Protein AF-A0A2A8VB55-F1 (afdb_monomer_lite)

Structure (mmCIF, N/CA/C/O backbone):
data_AF-A0A2A8VB55-F1
#
_entry.id   AF-A0A2A8VB55-F1
#
loop_
_atom_site.group_PDB
_atom_site.id
_atom_site.type_symbol
_atom_site.label_atom_id
_atom_site.label_alt_id
_atom_site.label_comp_id
_atom_site.label_asym_id
_atom_site.label_entity_id
_atom_site.label_seq_id
_atom_site.pdbx_PDB_ins_code
_atom_site.Cartn_x
_atom_site.Cartn_y
_atom_site.Cartn_z
_atom_site.occupancy
_atom_site.B_iso_or_equiv
_atom_site.auth_seq_id
_atom_site.auth_comp_id
_atom_site.auth_asym_id
_atom_site.auth_atom_id
_atom_site.pdbx_PDB_model_num
ATOM 1 N N . MET A 1 1 ? 7.913 -3.024 -19.881 1.00 64.00 1 MET A N 1
ATOM 2 C CA . MET A 1 1 ? 6.747 -3.883 -19.564 1.00 64.00 1 MET A CA 1
ATOM 3 C C . MET A 1 1 ? 6.044 -3.257 -18.377 1.00 64.00 1 MET A C 1
ATOM 5 O O . MET A 1 1 ? 6.726 -2.657 -17.552 1.00 64.00 1 MET A O 1
ATOM 9 N N . LYS A 1 2 ? 4.709 -3.296 -18.357 1.00 71.56 2 LYS A N 1
ATOM 10 C CA . LYS A 1 2 ? 3.925 -2.864 -17.200 1.00 71.56 2 LYS A CA 1
ATOM 11 C C . LYS A 1 2 ? 3.561 -4.110 -16.418 1.00 71.56 2 LYS A C 1
ATOM 13 O O . LYS A 1 2 ? 2.860 -4.957 -16.967 1.00 71.56 2 LYS A O 1
ATOM 18 N N . ASP A 1 3 ? 4.044 -4.189 -15.191 1.00 83.69 3 ASP A N 1
ATOM 19 C CA . ASP A 1 3 ? 3.738 -5.279 -14.281 1.00 83.69 3 ASP A CA 1
ATOM 20 C C . ASP A 1 3 ? 2.789 -4.769 -13.200 1.00 83.69 3 ASP A C 1
ATOM 22 O O . ASP A 1 3 ? 2.863 -3.615 -12.769 1.00 83.69 3 ASP A O 1
ATOM 26 N N . GLN A 1 4 ? 1.849 -5.623 -12.809 1.00 87.62 4 GLN A N 1
ATOM 27 C CA . GLN A 1 4 ? 0.924 -5.348 -11.721 1.00 87.62 4 GLN A CA 1
ATOM 28 C C . GLN A 1 4 ? 1.177 -6.338 -10.595 1.00 87.62 4 GLN A C 1
ATOM 30 O O . GLN A 1 4 ? 1.270 -7.543 -10.829 1.00 87.62 4 GLN A O 1
ATOM 35 N N . GLU A 1 5 ? 1.252 -5.824 -9.373 1.00 87.75 5 GLU A N 1
ATOM 36 C CA . GLU A 1 5 ? 1.338 -6.637 -8.167 1.00 87.75 5 GLU A CA 1
ATOM 37 C C . GLU A 1 5 ? 0.113 -6.413 -7.285 1.00 87.75 5 GLU A C 1
ATOM 39 O O . GLU A 1 5 ? -0.370 -5.291 -7.128 1.00 87.75 5 GL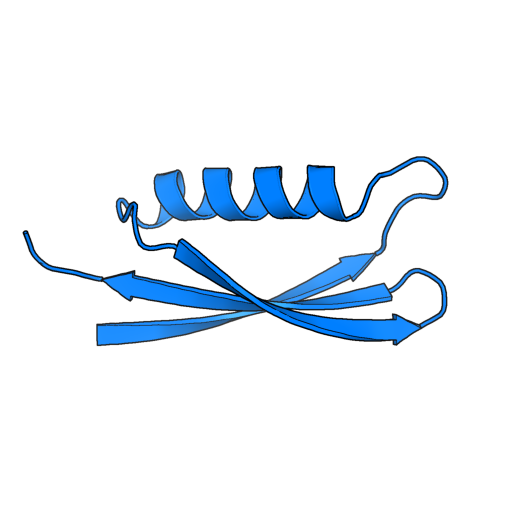U A O 1
ATOM 44 N N . PHE A 1 6 ? -0.360 -7.503 -6.687 1.00 90.81 6 PHE A N 1
ATOM 45 C CA . PHE A 1 6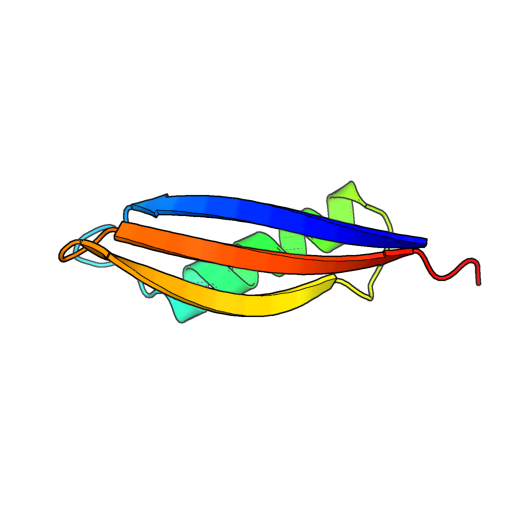 ? -1.464 -7.513 -5.740 1.00 90.81 6 PHE A CA 1
ATOM 46 C C . PHE A 1 6 ? -0.900 -7.846 -4.364 1.00 90.81 6 PHE A C 1
ATOM 48 O O . PHE A 1 6 ? -0.215 -8.858 -4.199 1.00 90.81 6 PHE A O 1
ATOM 55 N N . MET A 1 7 ? -1.170 -6.991 -3.385 1.00 88.12 7 MET A N 1
ATOM 56 C CA . MET A 1 7 ? -0.700 -7.161 -2.017 1.00 88.12 7 MET A CA 1
ATOM 57 C C . MET A 1 7 ? -1.854 -7.054 -1.040 1.00 88.12 7 MET A C 1
ATOM 59 O O . MET A 1 7 ? -2.432 -5.983 -0.872 1.00 88.12 7 MET A O 1
ATOM 63 N N . ASP A 1 8 ? -2.120 -8.146 -0.339 1.00 90.81 8 ASP A N 1
ATOM 64 C CA . ASP A 1 8 ? -3.030 -8.138 0.794 1.00 90.81 8 ASP A CA 1
ATOM 65 C C . ASP A 1 8 ? -2.287 -7.677 2.045 1.00 90.81 8 ASP A C 1
ATOM 67 O O . ASP A 1 8 ? -1.221 -8.192 2.393 1.00 90.81 8 ASP A O 1
ATOM 71 N N . ILE A 1 9 ? -2.854 -6.685 2.719 1.00 89.06 9 ILE A N 1
ATOM 72 C CA . ILE A 1 9 ? -2.329 -6.123 3.954 1.00 89.06 9 ILE A CA 1
ATOM 73 C C . ILE A 1 9 ? -3.406 -6.137 5.032 1.00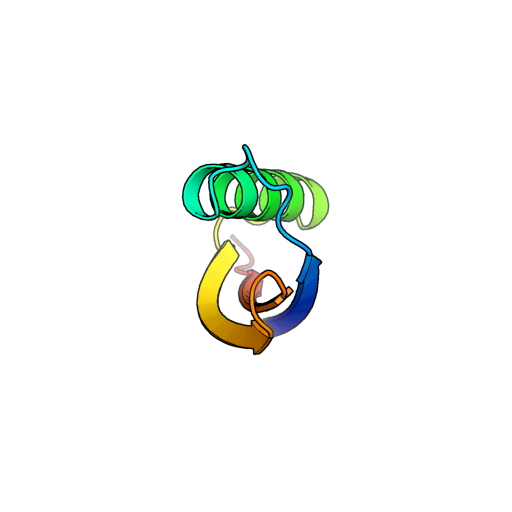 89.06 9 ILE A C 1
ATOM 75 O O . ILE A 1 9 ? -4.590 -5.916 4.773 1.00 89.06 9 ILE A O 1
ATOM 79 N N . GLU A 1 10 ? -2.971 -6.363 6.263 1.00 89.81 10 GLU A N 1
ATOM 80 C CA . GLU A 1 10 ? -3.781 -6.164 7.457 1.00 89.81 10 GLU A CA 1
ATOM 81 C C . GLU A 1 10 ? -3.204 -4.965 8.208 1.00 89.81 10 GLU A C 1
ATOM 83 O O . GLU A 1 10 ? -2.014 -4.937 8.521 1.00 89.81 10 GLU A O 1
ATOM 88 N N . LEU A 1 11 ? -4.027 -3.945 8.426 1.00 88.00 11 LEU A N 1
ATOM 89 C CA . LEU A 1 11 ? -3.626 -2.703 9.065 1.00 88.00 11 LEU A CA 1
ATOM 90 C C . LEU A 1 11 ? -3.709 -2.857 10.587 1.00 88.00 11 LEU A C 1
ATOM 92 O O . LEU A 1 11 ? -4.763 -3.198 11.131 1.00 88.00 11 LEU A O 1
ATOM 96 N N . GLY A 1 12 ? -2.608 -2.581 11.288 1.00 84.50 12 GLY A N 1
ATOM 97 C CA . GLY A 1 12 ? -2.625 -2.509 12.746 1.00 84.50 12 GLY A CA 1
ATOM 98 C C . GLY A 1 12 ? -3.527 -1.375 13.252 1.00 84.50 12 GLY A C 1
ATOM 99 O O . GLY A 1 12 ? -3.682 -0.351 12.592 1.00 84.50 12 GLY A O 1
ATOM 100 N N . LYS A 1 13 ? -4.086 -1.523 14.463 1.00 77.25 13 LYS A N 1
ATOM 101 C CA . LYS A 1 13 ? -5.024 -0.547 15.067 1.00 77.25 13 LYS A CA 1
ATOM 102 C C . LYS A 1 13 ? -4.484 0.888 15.176 1.00 77.25 13 LYS A C 1
ATOM 104 O O . LYS A 1 13 ? -5.28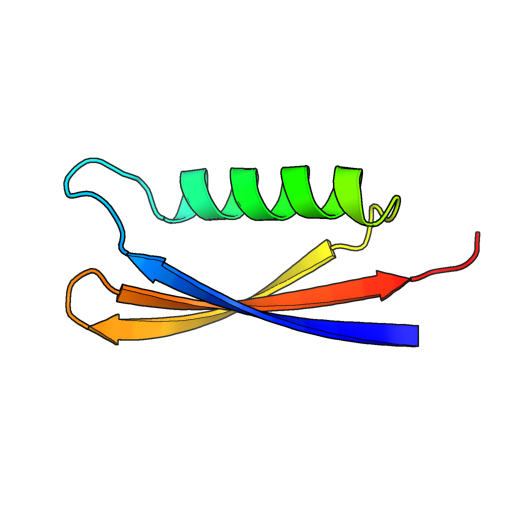0 1.819 15.201 1.00 77.25 13 LYS A O 1
ATOM 109 N N . ASP A 1 14 ? -3.162 1.051 15.206 1.00 81.00 14 ASP A N 1
ATOM 110 C CA . ASP A 1 14 ? -2.478 2.345 15.316 1.00 81.00 14 ASP A CA 1
ATOM 111 C C . ASP A 1 14 ? -1.657 2.696 14.058 1.00 81.00 14 ASP A C 1
ATOM 113 O O . ASP A 1 14 ? -0.873 3.648 14.056 1.00 81.00 14 ASP A O 1
ATOM 117 N N . GLU A 1 15 ? -1.801 1.927 12.974 1.00 81.62 15 GLU A N 1
ATOM 118 C CA . GLU A 1 15 ? -1.052 2.147 11.740 1.00 81.62 15 GLU A CA 1
ATOM 119 C C . GLU A 1 15 ? -1.844 2.987 10.739 1.00 81.62 15 GLU A C 1
ATOM 121 O O . GLU A 1 15 ? -3.021 2.767 10.468 1.00 81.62 15 GLU A O 1
ATOM 126 N N . SER A 1 16 ? -1.172 3.963 10.129 1.00 86.88 16 SER A N 1
ATOM 127 C CA . SER A 1 16 ? -1.755 4.724 9.029 1.00 86.88 16 SER A CA 1
ATOM 128 C C . SER A 1 16 ? -1.555 3.978 7.716 1.00 86.88 16 SER A C 1
ATOM 130 O O . SER A 1 16 ? -0.418 3.767 7.288 1.00 86.88 16 SER A O 1
ATOM 132 N N . LEU A 1 17 ? -2.654 3.685 7.017 1.00 85.12 17 LEU A N 1
ATOM 133 C CA . LEU A 1 17 ? -2.627 3.105 5.671 1.00 85.12 17 LEU A CA 1
ATOM 134 C C . LEU A 1 17 ? -1.732 3.913 4.717 1.00 85.12 17 LEU A C 1
ATOM 136 O O . LEU A 1 17 ? -0.956 3.344 3.954 1.00 85.12 17 LEU A O 1
ATOM 140 N N . ALA A 1 18 ? -1.765 5.245 4.811 1.00 85.88 18 ALA A N 1
ATOM 141 C CA . ALA A 1 18 ? -0.929 6.119 3.992 1.00 85.88 18 ALA A CA 1
ATOM 142 C C . ALA A 1 18 ? 0.572 5.962 4.297 1.00 85.88 18 ALA A C 1
ATOM 144 O O . ALA A 1 18 ? 1.398 6.005 3.381 1.00 85.88 18 ALA A O 1
ATOM 145 N N . ALA A 1 19 ? 0.940 5.777 5.569 1.00 88.75 19 ALA A N 1
ATOM 146 C CA . ALA A 1 19 ? 2.326 5.528 5.959 1.00 88.75 19 ALA A CA 1
ATOM 147 C C . ALA A 1 19 ? 2.801 4.156 5.460 1.00 88.75 19 ALA A C 1
ATOM 149 O O . ALA A 1 19 ? 3.898 4.048 4.905 1.00 88.75 19 ALA A O 1
ATOM 150 N N . LEU A 1 20 ? 1.949 3.135 5.585 1.00 89.00 20 LEU A N 1
ATOM 151 C CA . LEU A 1 20 ? 2.236 1.780 5.126 1.00 89.00 20 LEU A CA 1
ATOM 152 C C . LEU A 1 20 ? 2.389 1.725 3.598 1.00 89.00 20 LEU A C 1
ATOM 154 O O . LEU A 1 20 ? 3.385 1.212 3.096 1.00 89.00 20 LEU A O 1
ATOM 158 N N . MET A 1 21 ? 1.479 2.358 2.854 1.00 87.62 21 MET A N 1
ATOM 159 C CA . MET A 1 21 ? 1.567 2.485 1.397 1.00 87.62 21 MET A CA 1
ATOM 160 C C . MET A 1 21 ? 2.858 3.166 0.943 1.00 87.62 21 MET A C 1
ATOM 162 O O . MET A 1 21 ? 3.499 2.702 0.003 1.00 87.62 21 MET A O 1
ATOM 166 N N . ARG A 1 22 ? 3.272 4.254 1.609 1.00 88.75 22 ARG A N 1
ATOM 167 C CA . ARG A 1 22 ? 4.548 4.915 1.294 1.00 88.75 22 ARG A CA 1
ATOM 168 C C . ARG A 1 22 ? 5.725 3.970 1.489 1.00 88.75 22 ARG A C 1
ATOM 170 O O . ARG A 1 22 ? 6.601 3.928 0.633 1.00 88.75 22 ARG A O 1
ATOM 177 N N . LYS A 1 23 ? 5.733 3.207 2.584 1.00 90.44 23 LYS A N 1
ATOM 178 C CA . LYS A 1 23 ? 6.779 2.218 2.857 1.00 90.44 23 LYS A CA 1
ATOM 179 C C . LYS A 1 23 ? 6.819 1.136 1.775 1.00 90.44 23 LYS A C 1
ATOM 181 O O . LYS A 1 23 ? 7.897 0.865 1.2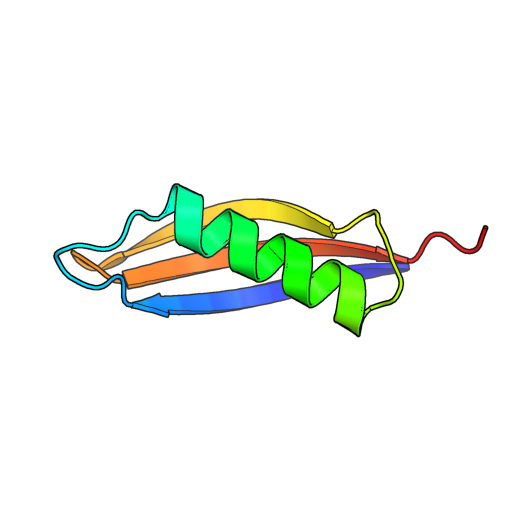59 1.00 90.44 23 LYS A O 1
ATOM 186 N N . ILE A 1 24 ? 5.662 0.594 1.391 1.00 89.56 24 ILE A N 1
ATOM 187 C CA . ILE A 1 24 ? 5.538 -0.424 0.336 1.00 89.56 24 ILE A CA 1
ATOM 188 C C . ILE A 1 24 ? 6.070 0.106 -0.996 1.00 89.56 24 ILE A C 1
ATOM 190 O O . ILE A 1 24 ? 6.907 -0.538 -1.619 1.00 89.56 24 ILE A O 1
ATOM 194 N N . VAL A 1 25 ? 5.638 1.298 -1.415 1.00 89.06 25 VAL A N 1
ATOM 195 C CA . VAL A 1 25 ? 6.096 1.900 -2.674 1.00 89.06 25 VAL A CA 1
ATOM 196 C C . VAL A 1 25 ? 7.603 2.144 -2.648 1.00 89.06 25 VAL A C 1
ATOM 198 O O . VAL A 1 25 ? 8.281 1.797 -3.608 1.00 89.06 25 VAL A O 1
ATOM 201 N N . THR A 1 26 ? 8.149 2.706 -1.566 1.00 90.19 26 THR A N 1
ATOM 202 C CA . THR A 1 26 ? 9.598 2.937 -1.444 1.00 90.19 26 THR A CA 1
ATOM 203 C C . THR A 1 26 ? 10.379 1.630 -1.521 1.00 90.19 26 THR A C 1
ATOM 205 O O . THR A 1 26 ? 11.308 1.530 -2.316 1.00 90.19 26 THR A O 1
ATOM 208 N N . GLN A 1 27 ? 9.962 0.613 -0.767 1.00 90.06 27 GLN A N 1
ATOM 209 C CA . GLN A 1 27 ? 10.608 -0.695 -0.780 1.00 90.06 27 GLN A CA 1
ATOM 210 C C . GLN A 1 27 ? 10.550 -1.331 -2.176 1.00 90.06 27 GLN A C 1
ATOM 212 O O . GLN A 1 27 ? 11.559 -1.809 -2.682 1.00 90.06 27 GLN A O 1
ATOM 217 N N . LYS A 1 28 ? 9.401 -1.260 -2.856 1.00 87.62 28 LYS A N 1
ATOM 218 C CA . LYS A 1 28 ? 9.253 -1.793 -4.215 1.00 87.62 28 LYS A CA 1
ATOM 219 C C . LYS A 1 28 ? 10.086 -1.047 -5.248 1.00 87.62 28 LYS A C 1
ATOM 221 O O . LYS A 1 28 ? 10.555 -1.664 -6.202 1.00 87.62 28 LYS A O 1
ATOM 226 N N . ARG A 1 29 ? 10.319 0.255 -5.070 1.00 87.50 29 ARG A N 1
ATOM 227 C CA . ARG A 1 29 ? 11.251 1.011 -5.923 1.00 87.50 29 ARG A CA 1
ATOM 228 C C . ARG A 1 29 ? 12.690 0.538 -5.753 1.00 87.50 29 ARG A C 1
ATOM 230 O O . ARG A 1 29 ? 13.407 0.426 -6.741 1.00 87.50 29 ARG A O 1
ATOM 237 N N . GLU A 1 30 ? 13.095 0.242 -4.521 1.00 87.81 30 GLU A N 1
ATOM 238 C CA . GLU A 1 30 ? 14.421 -0.309 -4.225 1.00 87.81 30 GLU A CA 1
ATOM 239 C C . GLU A 1 30 ? 14.577 -1.736 -4.778 1.00 87.81 30 GLU A C 1
ATOM 241 O O . GLU A 1 30 ? 15.575 -2.022 -5.434 1.00 87.81 30 GLU A O 1
ATOM 246 N N . GLU A 1 31 ? 13.574 -2.603 -4.594 1.00 86.19 31 GLU A N 1
ATOM 247 C CA . GLU A 1 31 ? 13.577 -3.994 -5.080 1.00 86.19 31 GLU A CA 1
ATOM 248 C C . GLU A 1 31 ? 13.570 -4.094 -6.613 1.00 86.19 31 GLU A C 1
ATOM 250 O O . GLU A 1 31 ? 14.318 -4.878 -7.193 1.00 86.19 31 GLU A O 1
ATOM 255 N N . SER A 1 32 ? 12.725 -3.304 -7.280 1.00 81.38 32 SER A N 1
ATOM 256 C CA . SER A 1 32 ? 12.585 -3.333 -8.743 1.00 81.38 32 SER A CA 1
ATOM 257 C C . SER A 1 32 ? 13.675 -2.547 -9.477 1.00 81.38 32 SER A C 1
ATOM 259 O O . SER A 1 32 ? 13.769 -2.633 -10.703 1.00 81.38 32 SER A O 1
ATOM 261 N N . GLY A 1 33 ? 14.447 -1.723 -8.758 1.00 81.56 33 GLY A N 1
ATOM 262 C CA . GLY A 1 33 ? 15.346 -0.726 -9.343 1.00 81.56 33 GLY A CA 1
ATOM 263 C C . GLY A 1 33 ? 14.626 0.357 -10.161 1.00 81.56 33 GLY A C 1
ATOM 264 O O . GLY A 1 33 ? 15.286 1.170 -10.808 1.00 81.56 33 GLY A O 1
ATOM 265 N N . SER A 1 34 ? 13.287 0.385 -10.156 1.00 77.50 34 SER A N 1
ATOM 266 C CA . SER A 1 34 ? 12.473 1.331 -10.915 1.00 77.50 34 SER A CA 1
ATOM 267 C C . SER A 1 34 ? 11.868 2.382 -9.998 1.00 77.50 34 SER A C 1
ATOM 269 O O . SER A 1 34 ? 11.228 2.075 -8.999 1.00 77.50 34 SER A O 1
ATOM 271 N N . GLN A 1 35 ? 11.992 3.654 -10.374 1.00 80.44 35 GLN A N 1
ATOM 272 C CA . GLN A 1 35 ? 11.287 4.744 -9.690 1.00 80.44 35 GLN A CA 1
ATOM 273 C C . GLN A 1 35 ? 9.794 4.793 -10.046 1.00 80.44 35 GLN A C 1
ATOM 275 O O . GLN A 1 35 ? 9.005 5.430 -9.346 1.00 80.44 35 GLN A O 1
ATOM 280 N N . ALA A 1 36 ? 9.386 4.109 -11.116 1.00 84.50 36 ALA A N 1
ATOM 281 C CA . ALA A 1 36 ? 8.032 4.152 -11.643 1.00 84.50 36 ALA A CA 1
ATOM 282 C C . ALA A 1 36 ? 7.136 3.071 -11.013 1.00 84.50 36 ALA A C 1
ATOM 284 O O . ALA A 1 36 ? 6.501 2.286 -11.713 1.00 84.50 36 ALA A O 1
ATOM 285 N N . VAL A 1 37 ? 7.103 3.050 -9.678 1.00 86.38 37 VAL A N 1
ATOM 286 C CA . VAL A 1 37 ? 6.158 2.260 -8.875 1.00 86.38 37 VAL A CA 1
ATOM 287 C C . VAL A 1 37 ? 5.102 3.192 -8.295 1.00 86.38 37 VAL A C 1
ATOM 289 O O . VAL A 1 37 ? 5.441 4.183 -7.626 1.00 86.38 37 VAL A O 1
ATOM 292 N N . TYR A 1 38 ? 3.834 2.858 -8.530 1.00 87.94 38 TYR A N 1
ATOM 293 C CA . TYR A 1 38 ? 2.677 3.642 -8.108 1.00 87.94 38 TYR A CA 1
ATOM 294 C C . TYR A 1 38 ? 1.582 2.746 -7.538 1.00 87.94 38 TYR A C 1
ATOM 296 O O . TYR A 1 38 ? 1.411 1.608 -7.965 1.00 87.94 38 TYR A O 1
ATOM 304 N N . VAL A 1 39 ? 0.814 3.281 -6.588 1.00 88.62 39 VAL A N 1
ATOM 305 C CA . VAL A 1 39 ? -0.428 2.637 -6.155 1.00 88.62 39 VAL A CA 1
ATOM 306 C C . VAL A 1 39 ? -1.507 2.973 -7.169 1.00 88.62 39 VAL A C 1
ATOM 308 O O . VAL A 1 39 ? -1.800 4.148 -7.388 1.00 88.62 39 VAL A O 1
ATOM 311 N N . GLN A 1 40 ? -2.070 1.944 -7.784 1.00 89.69 40 GLN A N 1
ATOM 312 C CA . GLN A 1 40 ? -3.155 2.078 -8.740 1.00 89.69 40 GLN A CA 1
ATOM 313 C C . GLN A 1 40 ? -4.503 2.114 -8.024 1.00 89.69 40 GLN A C 1
ATOM 315 O O . GLN A 1 40 ? -5.323 2.986 -8.295 1.00 89.69 40 GLN A O 1
ATOM 320 N N . GLU A 1 41 ? -4.719 1.182 -7.098 1.00 90.81 41 GLU A N 1
ATOM 321 C CA . GLU A 1 41 ? -5.988 1.037 -6.393 1.00 90.81 41 GLU A CA 1
AT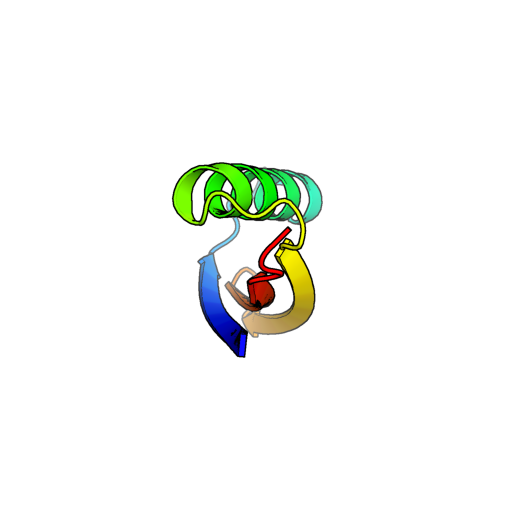OM 322 C C . GLU A 1 41 ? -5.776 0.417 -5.010 1.00 90.81 41 GLU A C 1
ATOM 324 O O . GLU A 1 41 ? -4.818 -0.323 -4.780 1.00 90.81 41 GLU A O 1
ATOM 329 N N . VAL A 1 42 ? -6.674 0.739 -4.080 1.00 89.31 42 VAL A N 1
ATOM 330 C CA . VAL A 1 42 ? -6.734 0.123 -2.754 1.00 89.31 42 VAL A CA 1
ATOM 331 C C . VAL A 1 42 ? -8.167 -0.319 -2.512 1.00 89.31 42 VAL A C 1
ATOM 333 O O . VAL A 1 42 ? -9.075 0.509 -2.452 1.00 89.31 42 VAL A O 1
ATOM 336 N N . VAL A 1 43 ? -8.361 -1.623 -2.363 1.00 90.81 43 VAL A N 1
ATOM 337 C CA . VAL A 1 43 ? -9.667 -2.243 -2.146 1.00 90.81 43 VAL A CA 1
ATOM 338 C C . VAL A 1 43 ? -9.750 -2.684 -0.692 1.00 90.81 43 VAL A C 1
ATOM 340 O O . VAL A 1 43 ? -8.930 -3.477 -0.245 1.00 90.81 43 VAL A O 1
ATOM 343 N N . SER A 1 44 ? -10.726 -2.182 0.062 1.00 89.38 44 SER A N 1
ATOM 344 C CA . SER A 1 44 ? -11.011 -2.704 1.404 1.00 89.38 44 SER A CA 1
ATOM 345 C C . SER A 1 44 ? -11.746 -4.036 1.278 1.00 89.38 44 SER A C 1
ATOM 347 O O . SER A 1 44 ? -12.776 -4.117 0.609 1.00 89.38 44 SER A O 1
ATOM 349 N N . THR A 1 45 ? -11.191 -5.080 1.888 1.00 87.06 45 THR A N 1
ATOM 350 C CA . THR A 1 45 ? -11.762 -6.433 1.895 1.00 87.06 45 THR A CA 1
ATOM 351 C C . THR A 1 45 ? -12.405 -6.784 3.235 1.00 87.06 45 THR A C 1
ATOM 353 O O . THR A 1 45 ? -13.323 -7.600 3.263 1.00 87.06 45 THR A O 1
ATOM 356 N N . ASP A 1 46 ? -11.967 -6.150 4.327 1.00 87.12 46 ASP A N 1
ATOM 357 C CA . ASP A 1 46 ? -12.534 -6.278 5.675 1.00 87.12 46 ASP A CA 1
ATOM 358 C C . ASP A 1 46 ? -12.215 -5.019 6.510 1.00 87.12 46 ASP A C 1
ATOM 360 O O . ASP A 1 46 ? -11.513 -4.120 6.039 1.00 87.12 46 ASP A O 1
ATOM 364 N N . GLU A 1 47 ? -12.675 -4.973 7.764 1.00 82.62 47 GLU A N 1
ATOM 365 C CA . GLU A 1 47 ? -12.588 -3.824 8.681 1.00 82.62 47 GLU A CA 1
ATOM 366 C C . GLU A 1 47 ? -11.165 -3.241 8.798 1.00 82.62 47 GLU A C 1
ATOM 368 O O . GLU A 1 47 ? -11.003 -2.026 8.861 1.00 82.62 47 GLU A O 1
ATOM 373 N N . ASN A 1 48 ? -10.134 -4.096 8.737 1.00 85.69 48 ASN A N 1
ATOM 374 C CA . ASN A 1 48 ? -8.718 -3.703 8.731 1.00 85.69 48 ASN A CA 1
ATOM 375 C C . ASN A 1 48 ? -7.905 -4.374 7.613 1.00 85.69 48 ASN A C 1
ATOM 377 O O . ASN A 1 48 ? -6.678 -4.404 7.683 1.00 85.69 48 ASN A O 1
ATOM 381 N N . ARG A 1 49 ? -8.555 -4.948 6.597 1.00 90.06 49 ARG A N 1
ATOM 382 C CA . ARG A 1 49 ? -7.858 -5.640 5.504 1.00 90.06 49 ARG A CA 1
ATOM 383 C C . ARG A 1 49 ? -8.044 -4.909 4.194 1.00 90.06 49 ARG A C 1
ATOM 385 O O . ARG A 1 49 ? -9.149 -4.489 3.848 1.00 90.06 49 ARG A O 1
ATOM 392 N N . PHE A 1 50 ? -6.943 -4.776 3.468 1.00 90.88 50 PHE A N 1
ATOM 393 C CA . PHE A 1 50 ? -6.912 -4.084 2.194 1.00 90.88 50 PHE A CA 1
ATOM 394 C C . PHE A 1 50 ? -6.091 -4.880 1.193 1.00 90.88 50 PHE A C 1
ATOM 396 O O . PHE A 1 50 ? -5.018 -5.376 1.520 1.00 90.88 50 PHE A O 1
ATOM 403 N N . THR A 1 51 ? -6.566 -4.935 -0.040 1.00 91.25 51 THR A N 1
ATOM 404 C CA . THR A 1 51 ? -5.778 -5.366 -1.187 1.00 91.25 51 THR A CA 1
ATOM 405 C C . THR A 1 51 ? -5.284 -4.117 -1.904 1.00 91.25 51 THR A C 1
ATOM 407 O O . THR A 1 51 ? -6.073 -3.304 -2.388 1.00 91.25 51 THR A O 1
ATOM 410 N N . ILE A 1 52 ? -3.970 -3.938 -1.950 1.00 90.56 52 ILE A N 1
ATOM 411 C CA . ILE A 1 52 ? -3.307 -2.861 -2.679 1.00 90.56 52 ILE A CA 1
ATOM 412 C C . ILE A 1 52 ? -2.892 -3.401 -4.044 1.00 90.56 52 ILE A C 1
ATOM 414 O O . ILE A 1 52 ? -2.223 -4.429 -4.135 1.00 90.56 52 ILE A O 1
ATOM 418 N N . ILE A 1 53 ? -3.253 -2.673 -5.096 1.00 91.44 53 ILE A N 1
ATOM 419 C CA . ILE A 1 53 ? -2.822 -2.938 -6.466 1.00 91.44 53 ILE A CA 1
ATOM 420 C C . ILE A 1 53 ? -1.729 -1.930 -6.813 1.00 91.44 53 ILE A C 1
ATOM 422 O O . ILE A 1 53 ? -1.952 -0.715 -6.795 1.00 91.44 53 ILE A O 1
ATOM 426 N N . LEU A 1 54 ? -0.535 -2.434 -7.109 1.00 90.44 54 LEU A N 1
ATOM 427 C CA . LEU A 1 54 ? 0.622 -1.642 -7.510 1.00 90.44 54 LEU A CA 1
ATOM 428 C C . LEU A 1 54 ? 0.843 -1.772 -9.014 1.00 90.44 54 LEU A C 1
ATOM 430 O O . LEU A 1 54 ? 0.825 -2.877 -9.548 1.00 90.44 54 LEU A O 1
ATOM 434 N N . GLU A 1 55 ? 1.111 -0.652 -9.679 1.00 89.88 55 GLU A N 1
ATOM 435 C CA . GLU A 1 55 ? 1.620 -0.629 -11.049 1.00 89.88 55 GLU A CA 1
ATOM 436 C C . GLU A 1 55 ? 3.125 -0.355 -11.004 1.00 89.88 55 GLU A C 1
ATOM 438 O O . GLU A 1 55 ? 3.576 0.671 -10.482 1.00 89.88 55 GLU A O 1
ATOM 443 N N . ILE A 1 56 ? 3.898 -1.283 -11.562 1.00 86.81 56 ILE A N 1
ATOM 444 C CA . ILE A 1 56 ? 5.344 -1.190 -11.712 1.00 86.81 56 ILE A CA 1
ATOM 445 C C . ILE A 1 56 ? 5.628 -1.021 -13.198 1.00 86.81 56 ILE A C 1
ATOM 447 O O . ILE A 1 56 ? 5.409 -1.915 -14.018 1.00 86.81 56 ILE A O 1
ATOM 451 N N . ASN A 1 57 ? 6.124 0.154 -13.567 1.00 82.19 57 ASN A N 1
ATOM 452 C CA . ASN A 1 57 ? 6.559 0.407 -14.925 1.00 82.19 57 ASN A CA 1
ATOM 453 C C . ASN A 1 57 ? 8.073 0.216 -15.001 1.00 82.19 57 ASN A C 1
ATOM 455 O O . ASN A 1 57 ? 8.857 1.027 -14.503 1.00 82.19 57 ASN A O 1
ATOM 459 N N . HIS A 1 58 ? 8.502 -0.868 -15.635 1.00 67.38 58 HIS A N 1
ATOM 460 C CA . HIS A 1 58 ? 9.904 -1.054 -15.975 1.00 67.38 58 HIS A CA 1
ATOM 461 C C . HIS A 1 58 ? 10.190 -0.233 -17.233 1.00 67.38 58 HIS A C 1
ATOM 463 O O . HIS A 1 58 ? 10.029 -0.720 -18.357 1.00 67.38 58 HIS A O 1
ATOM 469 N N . SER A 1 59 ? 10.551 1.039 -17.038 1.00 58.94 59 SER A N 1
ATOM 470 C CA . SER A 1 59 ? 11.081 1.870 -18.115 1.00 58.94 59 SER A CA 1
ATOM 471 C C . SER A 1 59 ? 12.576 1.584 -18.256 1.00 58.94 59 SER A C 1
ATOM 473 O O . SER A 1 59 ? 13.309 1.799 -17.291 1.00 58.94 59 SER A O 1
ATOM 475 N N . PRO A 1 60 ? 13.047 1.108 -19.420 1.00 52.28 60 PRO A N 1
ATOM 476 C CA . PRO A 1 60 ? 14.465 0.991 -19.702 1.00 52.28 60 PRO A CA 1
ATOM 477 C C . PRO A 1 60 ? 14.964 2.389 -20.078 1.00 52.28 60 PRO A C 1
ATOM 479 O O . PRO A 1 60 ? 14.915 2.765 -21.247 1.00 52.28 60 PRO A O 1
ATOM 482 N N . TYR A 1 61 ? 15.337 3.200 -19.093 1.00 49.00 61 TYR A N 1
ATOM 483 C CA . TYR A 1 61 ? 16.211 4.342 -19.362 1.00 49.00 61 TYR A CA 1
ATOM 484 C C . TYR A 1 61 ? 17.645 3.936 -19.061 1.00 49.00 61 TYR A C 1
ATOM 486 O O . TYR A 1 61 ? 17.864 3.375 -17.964 1.00 49.00 61 TYR A O 1
#

pLDDT: mean 84.56, std 8.96, range [49.0, 91.44]

Radius of gyration: 12.24 Å; chains: 1; bounding box: 29×14×35 Å

Sequence (61 aa):
MKDQEFMDIELGKDESLAALMRKIVTQKREESGSQAVYVQEVVSTDENRFTIILEINHSPY

Foldseek 3Di:
DKDKDKDKDFADPPHDPVVVQVVVQVVVCVVVVHNPKDFPDWADPDPRMIITMIIDDPDPD

Secondary structure (DSSP, 8-state):
-EEEEEEEEE--TT--HHHHHHHHHHHHHHHHS-S-EEEEEEEEEETTEEEEEEEEE----